Protein AF-U1PGC9-F1 (afdb_monomer)

Nearest PDB structures (foldseek):
  5vht-assembly1_B  TM=9.226E-01  e=4.912E-04  Escherichia coli K-12
  8pni-assembly1_B  TM=8.662E-01  e=4.544E-02  Pseudomonas aeruginosa
  6cnz-assembly3_F  TM=9.406E-01  e=9.075E-02  Burkholderia thailandensis
  8cq6-assembly1_D  TM=9.352E-01  e=1.323E-01  Duganella sacchari
  8oh6-assembly2_CL  TM=4.380E-01  e=9.520E+00  Candida albicans

Sequence (154 aa):
MKRRAQQNLRGSSKIYDNDNVEENVARNDSMTPDTDTDTNTDTDTDTDTTVSTESQIDASIVTTESDSLESLREEIKLIDRELVELIARRTYVADSIAQVKSEQGLPTTDEGQEARVMERAGANAEHFDVDANLVKAVFRLLIELNKVEQRQNR

Foldseek 3Di:
DDDDDDDDDDDDDDDDPDDDDDDDDDDDDDDDDDDDDDDDDDDDDDDDDDDDDDPPPPVPPPDDPPDDPVNVVVVVVVVVVVVVVVLVVLLVVLVVVQVVCVVVVHDNDDVVVLVVLLVVQQVVCVVVVHDSVVSSVVSVVSVVVSVVVSVVVD

InterPro domains:
  IPR002701 Chorismate mutase II, prokaryotic-type [PF01817] (72-150)
  IPR002701 Chorismate mutase II, prokaryotic-type [PS51168] (63-154)
  IPR002701 Chorismate mutase II, prokaryotic-type [SM00830] (73-153)
  IPR036263 Chorismate mutase type II superfamily [SSF48600] (67-152)
  IPR036979 Chorismate mutase domain superfamily [G3DSA:1.20.59.10] (63-154)
  IPR051331 Chorismate mutase-related enzymes [PTHR38041] (65-152)

Secondary structure (DSSP, 8-state):
----------------------------------------------------------TT--S-TT--HHHHHHHHHHHHHHHHHHHHHHHHHHHHHHHHHHHTT--S--HHHHHHHHHHHHHHHHHTT--HHHHHHHHHHHHHHHHHHHHHT-

Solvent-accessible surface area (backbone atoms only — not comparable to full-atom values): 10439 Å² total; per-residue (Å²): 140,82,87,89,84,82,86,88,87,87,82,89,79,90,76,88,85,85,82,86,83,84,84,83,88,82,86,85,87,79,89,80,86,88,78,91,78,90,77,91,78,90,75,90,77,91,74,91,81,77,94,73,92,71,84,75,71,73,89,70,85,80,71,66,96,82,75,48,74,65,59,56,49,52,51,50,53,52,51,52,51,51,51,52,55,50,49,53,53,52,49,54,52,52,51,53,50,49,50,54,26,58,77,68,72,44,74,89,75,53,68,70,60,51,51,52,53,48,50,51,35,33,54,50,17,60,75,69,76,44,62,37,68,59,44,35,50,53,51,48,52,59,51,49,54,58,55,53,54,62,64,74,76,107

Organism: NCBI:txid1238424

Structure (mmCIF, N/CA/C/O backbone):
data_AF-U1PGC9-F1
#
_entry.id   AF-U1PGC9-F1
#
loop_
_atom_site.group_PDB
_atom_site.id
_atom_site.type_symbol
_atom_site.label_atom_id
_atom_site.label_alt_id
_atom_site.label_comp_id
_atom_site.label_asym_id
_atom_site.label_entity_id
_atom_site.label_seq_id
_atom_site.pdbx_PDB_ins_code
_atom_site.Cartn_x
_atom_site.Cartn_y
_atom_site.Cartn_z
_atom_site.occupancy
_atom_site.B_iso_or_equiv
_atom_site.auth_seq_id
_atom_site.auth_comp_id
_atom_site.auth_asym_id
_atom_site.auth_atom_id
_atom_site.pdbx_PDB_model_num
ATOM 1 N N . MET A 1 1 ? -19.997 35.256 23.031 1.00 40.91 1 MET A N 1
ATOM 2 C CA . MET A 1 1 ? -18.680 35.659 23.589 1.00 40.91 1 MET A CA 1
ATOM 3 C C . MET A 1 1 ? -17.784 34.424 23.505 1.00 40.91 1 MET A C 1
ATOM 5 O O . MET A 1 1 ? -18.208 33.425 24.043 1.00 40.91 1 MET A O 1
ATOM 9 N N 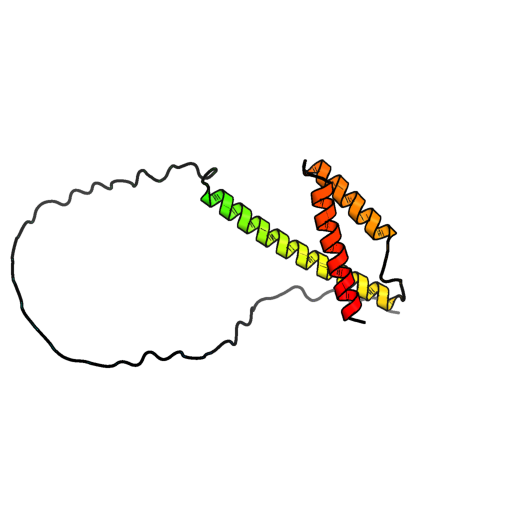. LYS A 1 2 ? -16.643 34.312 22.819 1.00 40.81 2 LYS A N 1
ATOM 10 C CA . LYS A 1 2 ? -15.699 35.232 22.168 1.00 40.81 2 LYS A CA 1
ATOM 11 C C . LYS A 1 2 ? -15.044 34.494 20.980 1.00 40.81 2 LYS A C 1
ATOM 13 O O . LYS A 1 2 ? -14.859 33.285 21.030 1.00 40.81 2 LYS A O 1
ATOM 18 N N . ARG A 1 3 ? -14.683 35.250 19.940 1.00 41.91 3 ARG A N 1
ATOM 19 C CA . ARG A 1 3 ? -13.746 34.863 18.871 1.00 41.91 3 ARG A CA 1
ATOM 20 C C . ARG A 1 3 ? -12.292 34.926 19.381 1.00 41.91 3 ARG A C 1
ATOM 22 O O . ARG A 1 3 ? -12.032 35.696 20.302 1.00 41.91 3 ARG A O 1
ATOM 29 N N . ARG A 1 4 ? -11.390 34.290 18.614 1.00 41.69 4 ARG A N 1
ATOM 30 C CA . ARG A 1 4 ? -9.926 34.506 18.462 1.00 41.69 4 ARG A CA 1
ATOM 31 C C . ARG A 1 4 ? -8.981 33.632 19.297 1.00 41.69 4 ARG A C 1
ATOM 33 O O . ARG A 1 4 ? -8.737 33.927 20.457 1.00 41.69 4 ARG A O 1
ATOM 40 N N . ALA A 1 5 ? -8.323 32.701 18.605 1.00 39.59 5 ALA A N 1
ATOM 41 C CA . ALA A 1 5 ? -6.861 32.587 18.568 1.00 39.59 5 ALA A CA 1
ATOM 42 C C . ALA A 1 5 ? -6.465 31.809 17.295 1.00 39.59 5 ALA A C 1
ATOM 44 O O . ALA A 1 5 ? -6.451 30.585 17.273 1.00 39.59 5 ALA A O 1
ATOM 45 N N . GLN A 1 6 ? -6.235 32.536 16.198 1.00 46.66 6 GLN A N 1
ATOM 46 C CA . GLN A 1 6 ? -5.324 32.076 15.150 1.00 46.66 6 GLN A CA 1
ATOM 47 C C . GLN A 1 6 ? -3.908 32.515 15.553 1.00 46.66 6 GLN A C 1
ATOM 49 O O . GLN A 1 6 ? -3.771 33.570 16.170 1.00 46.66 6 GLN A O 1
ATOM 54 N N . GLN A 1 7 ? -2.915 31.769 15.061 1.00 41.03 7 GLN A N 1
ATOM 55 C CA . GLN A 1 7 ? -1.492 32.115 14.905 1.00 41.03 7 GLN A CA 1
ATOM 56 C C . GLN A 1 7 ? -0.531 31.724 16.039 1.00 41.03 7 GLN A C 1
ATOM 58 O O . GLN A 1 7 ? -0.824 31.880 17.219 1.00 41.03 7 GLN A O 1
ATOM 63 N N . ASN A 1 8 ? 0.650 31.275 15.582 1.00 32.28 8 ASN A N 1
ATOM 64 C CA . ASN A 1 8 ? 1.816 30.690 16.265 1.00 32.28 8 ASN A CA 1
ATOM 65 C C . ASN A 1 8 ? 1.674 29.158 16.401 1.00 32.28 8 ASN A C 1
ATOM 67 O O . ASN A 1 8 ? 0.874 28.687 17.189 1.00 32.28 8 ASN A O 1
ATOM 71 N N . LEU A 1 9 ? 2.361 28.304 15.635 1.00 40.25 9 LEU A N 1
ATOM 72 C CA . LEU A 1 9 ? 3.806 28.289 15.418 1.00 40.25 9 LEU A CA 1
ATOM 73 C C . LEU A 1 9 ? 4.174 27.727 14.033 1.00 40.25 9 LEU A C 1
ATOM 75 O O . LEU A 1 9 ? 3.881 26.583 13.699 1.00 40.25 9 LEU A O 1
ATOM 79 N N . ARG A 1 10 ? 4.883 28.541 13.252 1.00 41.12 10 ARG A N 1
ATOM 80 C CA . ARG A 1 10 ? 5.763 28.109 12.167 1.00 41.12 10 ARG A CA 1
ATOM 81 C C . ARG A 1 10 ? 7.167 28.485 12.636 1.00 41.12 10 ARG A C 1
ATOM 83 O O . ARG A 1 10 ? 7.397 29.669 12.868 1.00 41.12 10 ARG A O 1
ATOM 90 N N . GLY A 1 11 ? 8.072 27.520 12.790 1.00 33.28 11 GLY A N 1
ATOM 91 C CA . GLY A 1 11 ? 9.496 27.811 12.979 1.00 33.28 11 GLY A CA 1
ATOM 92 C C . GLY A 1 11 ? 10.278 26.788 13.801 1.00 33.28 11 GLY A C 1
ATOM 93 O O . GLY A 1 11 ? 10.038 26.664 14.996 1.00 33.28 11 GLY A O 1
ATOM 94 N N . SER A 1 12 ? 11.287 26.207 13.135 1.00 34.88 12 SER A N 1
ATOM 95 C CA . SER A 1 12 ? 12.544 25.670 13.690 1.00 34.88 12 SER A CA 1
ATOM 96 C C . SER A 1 12 ? 12.478 24.273 14.330 1.00 34.88 12 SER A C 1
ATOM 98 O O . SER A 1 12 ? 11.532 23.970 15.030 1.00 34.88 12 SER A O 1
ATOM 100 N N . SER A 1 13 ? 13.458 23.370 14.253 1.00 33.75 13 SER A N 1
ATOM 101 C CA . SER A 1 13 ? 14.698 23.177 13.483 1.00 33.75 13 SER A CA 1
ATOM 102 C C . SER A 1 13 ? 15.464 22.108 14.278 1.00 33.75 13 SER A C 1
ATOM 104 O O . SER A 1 13 ? 15.855 22.429 15.395 1.00 33.75 13 SER A O 1
ATOM 106 N N . LYS A 1 14 ? 15.773 20.945 13.673 1.00 37.38 14 LYS A N 1
ATOM 107 C CA . LYS A 1 14 ? 16.738 19.921 14.157 1.00 37.38 14 LYS A CA 1
ATOM 108 C C . LYS A 1 14 ? 16.301 19.220 15.477 1.00 37.38 14 LYS A C 1
ATOM 110 O O . LYS A 1 14 ? 15.518 19.776 16.224 1.00 37.38 14 LYS A O 1
ATOM 115 N N . ILE A 1 15 ? 16.664 17.989 15.831 1.00 37.78 15 ILE A N 1
ATOM 116 C CA . ILE A 1 15 ? 17.868 17.171 15.646 1.00 37.78 15 ILE A CA 1
ATOM 117 C C . ILE A 1 15 ? 17.407 15.694 15.671 1.00 37.78 15 ILE A C 1
ATOM 119 O O . ILE A 1 15 ? 16.509 15.346 16.435 1.00 37.78 15 ILE A O 1
ATOM 123 N N . TYR A 1 16 ? 17.990 14.836 14.829 1.00 37.75 16 TYR A N 1
ATOM 124 C CA . TYR A 1 16 ? 18.033 13.398 15.112 1.00 37.75 16 TYR A CA 1
ATOM 125 C C . TYR A 1 16 ? 19.009 13.219 16.276 1.00 37.75 16 TYR A C 1
ATOM 127 O O . TYR A 1 16 ? 20.212 13.368 16.064 1.00 37.75 16 TYR A O 1
ATOM 135 N N . ASP A 1 17 ? 18.505 12.969 17.485 1.00 36.56 17 ASP A N 1
ATOM 136 C CA . ASP A 1 17 ? 19.354 12.560 18.604 1.00 36.56 17 ASP A CA 1
ATOM 137 C C . ASP A 1 17 ? 19.729 11.095 18.387 1.00 36.56 17 ASP A C 1
ATOM 139 O O . ASP A 1 17 ? 18.937 10.168 18.559 1.00 36.56 17 ASP A O 1
ATOM 143 N N . ASN A 1 18 ? 20.949 10.937 17.892 1.00 46.62 18 ASN A N 1
ATOM 144 C CA . ASN A 1 18 ? 21.654 9.688 17.721 1.00 46.62 18 ASN A CA 1
ATOM 145 C C . ASN A 1 18 ? 22.538 9.502 18.951 1.00 46.62 18 ASN A C 1
ATOM 147 O O . ASN A 1 18 ? 23.697 9.886 18.907 1.00 46.62 18 ASN A O 1
ATOM 151 N N . ASP A 1 19 ? 21.989 8.940 20.025 1.00 36.97 19 ASP A 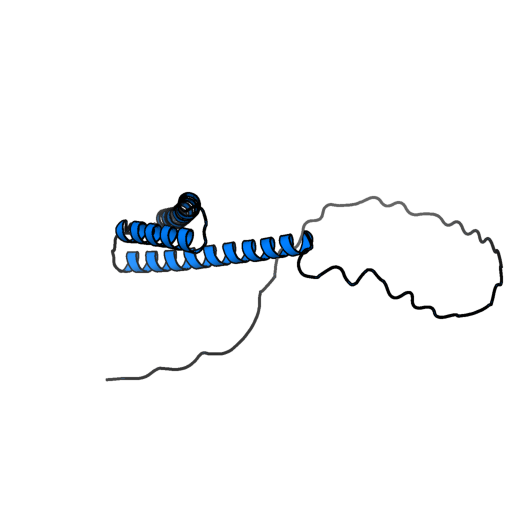N 1
ATOM 152 C CA . ASP A 1 19 ? 22.771 8.499 21.175 1.00 36.97 19 ASP A CA 1
ATOM 153 C C . ASP A 1 19 ? 22.210 7.170 21.687 1.00 36.97 19 ASP A C 1
ATOM 155 O O . ASP A 1 19 ? 21.115 7.104 22.250 1.00 36.97 19 ASP A O 1
ATOM 159 N N . ASN A 1 20 ? 23.009 6.118 21.479 1.00 36.06 20 ASN A N 1
ATOM 160 C CA . ASN A 1 20 ? 23.386 5.106 22.473 1.00 36.06 20 ASN A CA 1
ATOM 161 C C . ASN A 1 20 ? 23.321 3.655 21.953 1.00 36.06 20 ASN A C 1
ATOM 163 O O . ASN A 1 20 ? 22.377 2.920 22.236 1.00 36.06 20 ASN A O 1
ATOM 167 N N . VAL A 1 21 ? 24.377 3.234 21.242 1.00 38.41 21 VAL A N 1
ATOM 168 C CA . VAL A 1 21 ? 24.857 1.839 21.255 1.00 38.41 21 VAL A CA 1
ATOM 169 C C . VAL A 1 21 ? 26.397 1.840 21.285 1.00 38.41 21 VAL A C 1
ATOM 171 O O . VAL A 1 21 ? 27.063 1.447 20.332 1.00 38.41 21 VAL A O 1
ATOM 174 N N . GLU A 1 22 ? 26.976 2.322 22.386 1.00 37.38 22 GLU A N 1
ATOM 175 C CA . GLU A 1 22 ? 28.185 1.694 22.945 1.00 37.38 22 GLU A CA 1
ATOM 176 C C . GLU A 1 22 ? 27.750 0.326 23.511 1.00 37.38 22 GLU A C 1
ATOM 178 O O . GLU A 1 22 ? 26.617 0.170 23.958 1.00 37.38 22 GLU A O 1
ATOM 183 N N . GLU A 1 23 ? 28.515 -0.748 23.603 1.00 37.88 23 GLU A N 1
ATOM 184 C CA . GLU A 1 23 ? 29.860 -1.159 23.222 1.00 37.88 23 GLU A CA 1
ATOM 185 C C . GLU A 1 23 ? 29.904 -2.610 23.751 1.00 37.88 23 GLU A C 1
ATOM 187 O O . GLU A 1 23 ? 29.420 -2.863 24.857 1.00 37.88 23 GLU A O 1
ATOM 192 N N . ASN A 1 24 ? 30.434 -3.586 23.004 1.00 36.88 24 ASN A N 1
ATOM 193 C CA . ASN A 1 24 ? 31.109 -4.732 23.634 1.00 36.88 24 ASN A CA 1
ATOM 194 C C . ASN A 1 24 ? 31.955 -5.540 22.639 1.00 36.88 24 ASN A C 1
ATOM 196 O O . ASN A 1 24 ? 31.519 -6.516 22.033 1.00 36.88 24 ASN A O 1
ATOM 200 N N . VAL A 1 25 ? 33.192 -5.066 22.486 1.00 40.69 25 VAL A N 1
ATOM 201 C CA . VAL A 1 25 ? 34.450 -5.798 22.705 1.00 40.69 25 VAL A CA 1
ATOM 202 C C . VAL A 1 25 ? 34.431 -7.316 22.450 1.00 40.69 25 VAL A C 1
ATOM 204 O O . VAL A 1 25 ? 34.116 -8.117 23.333 1.00 40.69 25 VAL A O 1
ATOM 207 N N . ALA A 1 26 ? 34.957 -7.719 21.290 1.00 44.00 26 ALA A N 1
ATOM 208 C CA . ALA A 1 26 ? 35.639 -9.001 21.139 1.00 44.00 26 ALA A CA 1
ATOM 209 C C . ALA A 1 26 ? 37.148 -8.757 20.989 1.00 44.00 26 ALA A C 1
ATOM 211 O O . ALA A 1 26 ? 37.614 -8.026 20.120 1.00 44.00 26 ALA A O 1
ATOM 212 N N . ARG A 1 27 ? 37.867 -9.361 21.930 1.00 47.25 27 ARG A N 1
ATOM 213 C CA . ARG A 1 27 ? 39.297 -9.283 22.219 1.00 47.25 27 ARG A CA 1
ATOM 214 C C . ARG A 1 27 ? 40.136 -9.826 21.060 1.00 47.25 27 ARG A C 1
ATOM 216 O O . ARG A 1 27 ? 39.924 -10.967 20.668 1.00 47.25 27 ARG A O 1
ATOM 223 N N . ASN A 1 28 ? 41.144 -9.073 20.626 1.00 41.28 28 ASN A N 1
ATOM 224 C CA . ASN A 1 28 ? 42.313 -9.624 19.939 1.00 41.28 28 ASN A CA 1
ATOM 225 C C . ASN A 1 28 ? 43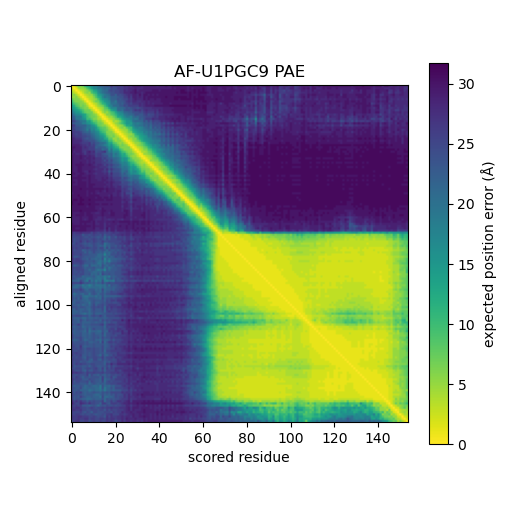.557 -9.332 20.785 1.00 41.28 28 ASN A C 1
ATOM 227 O O . ASN A 1 28 ? 44.221 -8.314 20.616 1.00 41.28 28 ASN A O 1
ATOM 231 N N . ASP A 1 29 ? 43.834 -10.247 21.712 1.00 41.31 29 ASP A N 1
ATOM 232 C CA . ASP A 1 29 ? 45.150 -10.418 22.322 1.00 41.31 29 ASP A CA 1
ATOM 233 C C . ASP A 1 29 ? 45.978 -11.346 21.425 1.00 41.31 29 ASP A C 1
ATOM 235 O O . ASP A 1 29 ? 45.649 -12.523 21.299 1.00 41.31 29 ASP A O 1
ATOM 239 N N . SER A 1 30 ? 47.076 -10.846 20.859 1.00 41.5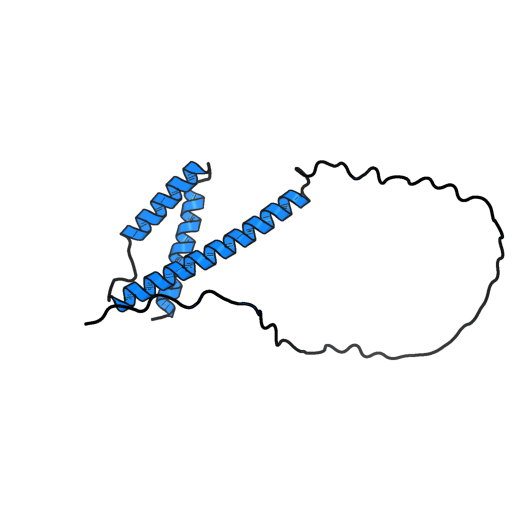6 30 SER A N 1
ATOM 240 C CA . SER A 1 30 ? 48.359 -11.559 20.917 1.00 41.56 30 SER A CA 1
ATOM 241 C C . SER A 1 30 ? 49.498 -10.635 20.496 1.00 41.56 30 SER A C 1
ATOM 243 O O . SER A 1 30 ? 49.795 -10.431 19.320 1.00 41.56 30 SER A O 1
ATOM 245 N N . MET A 1 31 ? 50.124 -10.096 21.529 1.00 40.88 31 MET A N 1
ATOM 246 C CA . MET A 1 31 ? 51.465 -9.545 21.577 1.00 40.88 31 MET A CA 1
ATOM 247 C C . MET A 1 31 ? 52.508 -10.594 21.158 1.00 40.88 31 MET A C 1
ATOM 249 O O . MET A 1 31 ? 52.540 -11.664 21.759 1.00 40.88 31 MET A O 1
ATOM 253 N N . THR A 1 32 ? 53.412 -10.241 20.244 1.00 50.94 32 THR A N 1
ATOM 254 C CA . THR A 1 32 ? 54.865 -10.441 20.422 1.00 50.94 32 THR A CA 1
ATOM 255 C C . THR A 1 32 ? 55.617 -9.367 19.624 1.00 50.94 32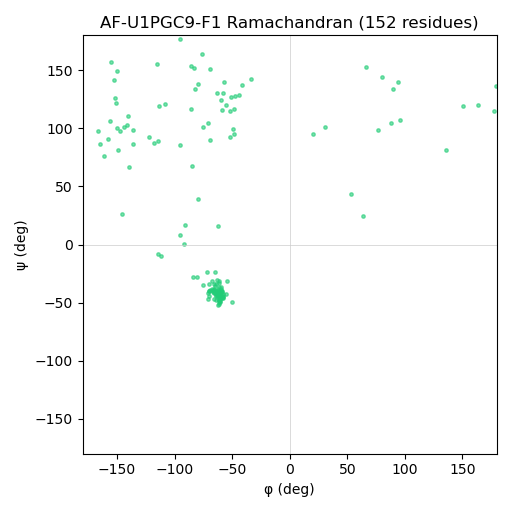 THR A C 1
ATOM 257 O O . THR A 1 32 ? 55.348 -9.243 18.427 1.00 50.94 32 THR A O 1
ATOM 260 N N . PRO A 1 33 ? 56.529 -8.597 20.245 1.00 57.81 33 PRO A N 1
ATOM 261 C CA . PRO A 1 33 ? 57.420 -7.674 19.552 1.00 57.81 33 PRO A CA 1
ATOM 262 C C . PRO A 1 33 ? 58.790 -8.317 19.260 1.00 57.81 33 PRO A C 1
ATOM 264 O O . PRO A 1 33 ? 59.061 -9.429 19.714 1.00 57.81 33 PRO A O 1
ATOM 267 N N . ASP A 1 34 ? 59.631 -7.539 18.572 1.00 39.72 34 ASP A N 1
ATOM 268 C CA . ASP A 1 34 ? 61.074 -7.716 18.324 1.00 39.72 34 ASP A CA 1
ATOM 269 C C . ASP A 1 34 ? 61.398 -8.520 17.040 1.00 39.72 34 ASP A C 1
ATOM 271 O O . ASP A 1 34 ? 60.772 -9.533 16.753 1.00 39.72 34 ASP A O 1
ATOM 275 N N . THR A 1 35 ? 62.319 -8.138 16.150 1.00 42.62 35 THR A N 1
ATOM 276 C CA . THR A 1 35 ? 63.496 -7.256 16.223 1.00 42.62 35 THR A CA 1
ATOM 277 C C . THR A 1 35 ? 63.837 -6.677 14.843 1.00 42.62 35 THR A C 1
ATOM 279 O O . THR A 1 35 ? 63.570 -7.298 13.814 1.00 42.62 35 THR A O 1
ATOM 282 N N . ASP A 1 36 ? 64.531 -5.543 14.868 1.00 45.53 36 ASP A N 1
ATOM 283 C CA . ASP A 1 36 ? 65.289 -4.891 13.797 1.00 45.53 36 ASP A CA 1
ATOM 284 C C . ASP A 1 36 ? 65.977 -5.821 12.783 1.00 45.53 36 ASP A C 1
ATOM 286 O O . ASP A 1 36 ? 66.622 -6.804 13.153 1.00 45.53 36 ASP A O 1
ATOM 290 N N . THR A 1 37 ? 65.981 -5.425 11.507 1.00 49.31 37 THR A N 1
ATOM 291 C CA . THR A 1 37 ? 67.145 -5.626 10.628 1.00 49.31 37 THR A CA 1
ATOM 292 C C . THR A 1 37 ? 67.199 -4.513 9.583 1.00 49.31 37 THR A C 1
ATOM 294 O O . THR A 1 37 ? 66.508 -4.541 8.567 1.00 49.31 37 THR A O 1
ATOM 297 N N . ASP A 1 38 ? 68.064 -3.539 9.855 1.00 47.00 38 ASP A N 1
ATOM 298 C CA . ASP A 1 38 ? 68.741 -2.717 8.856 1.00 47.00 38 ASP A CA 1
ATOM 299 C C . ASP A 1 38 ? 69.405 -3.622 7.807 1.00 47.00 38 ASP A C 1
ATOM 301 O O . ASP A 1 38 ? 70.208 -4.479 8.164 1.00 47.00 38 ASP A O 1
ATOM 305 N N . THR A 1 39 ? 69.142 -3.408 6.518 1.00 49.72 39 THR A N 1
ATOM 306 C CA . THR A 1 39 ? 70.197 -3.474 5.492 1.00 49.72 39 THR A CA 1
ATOM 307 C C . THR A 1 39 ? 69.803 -2.654 4.270 1.00 49.72 39 THR A C 1
ATOM 309 O O . THR A 1 39 ? 68.964 -3.019 3.452 1.00 49.72 39 THR A O 1
ATOM 312 N N . ASN A 1 40 ? 70.484 -1.520 4.182 1.00 46.44 40 ASN A N 1
ATOM 313 C CA . ASN A 1 40 ? 70.750 -0.722 3.002 1.00 46.44 40 ASN A CA 1
ATOM 314 C C . ASN A 1 40 ? 71.108 -1.581 1.768 1.00 46.44 40 ASN A C 1
ATOM 316 O O . ASN A 1 40 ? 71.931 -2.495 1.856 1.00 46.44 40 ASN A O 1
ATOM 320 N N . THR A 1 41 ? 70.564 -1.242 0.599 1.00 46.28 41 THR A N 1
ATOM 321 C CA . THR A 1 41 ? 71.276 -1.436 -0.671 1.00 46.28 41 THR A CA 1
ATOM 322 C C . THR A 1 41 ? 70.953 -0.281 -1.610 1.00 46.28 41 THR A C 1
ATOM 324 O O . THR A 1 41 ? 69.887 -0.222 -2.217 1.00 46.28 41 THR A O 1
ATOM 327 N N . ASP A 1 42 ? 71.913 0.639 -1.682 1.00 47.12 42 ASP A N 1
ATOM 328 C CA . ASP A 1 42 ? 72.130 1.579 -2.773 1.00 47.12 42 ASP A CA 1
ATOM 329 C C . ASP A 1 42 ? 71.999 0.893 -4.135 1.00 47.12 42 ASP A C 1
ATOM 331 O O . ASP A 1 42 ? 72.733 -0.052 -4.431 1.00 47.12 42 ASP A O 1
ATOM 335 N N . THR A 1 43 ? 71.177 1.470 -5.006 1.00 48.69 43 THR A N 1
ATOM 336 C CA . THR A 1 43 ? 71.535 1.604 -6.418 1.00 48.69 43 THR A CA 1
ATOM 337 C C . THR A 1 43 ? 71.042 2.950 -6.923 1.00 48.69 43 THR A C 1
ATOM 339 O O . THR A 1 43 ? 69.858 3.124 -7.212 1.00 48.69 43 THR A O 1
ATOM 342 N N . ASP A 1 44 ? 71.989 3.878 -7.036 1.00 46.84 44 ASP A N 1
ATOM 343 C CA . ASP A 1 44 ? 71.949 5.017 -7.944 1.00 46.84 44 ASP A CA 1
ATOM 344 C C . ASP A 1 44 ? 71.538 4.560 -9.348 1.00 46.84 44 ASP A C 1
ATOM 346 O O . ASP A 1 44 ? 72.163 3.680 -9.949 1.00 46.84 44 ASP A O 1
ATOM 350 N N . THR A 1 45 ? 70.533 5.207 -9.931 1.00 49.38 45 THR A N 1
ATOM 351 C CA . THR A 1 45 ? 70.549 5.445 -11.375 1.00 49.38 45 THR A CA 1
ATOM 352 C C . THR A 1 45 ? 69.856 6.761 -11.676 1.00 49.38 45 THR A C 1
ATOM 354 O O . THR A 1 45 ? 68.635 6.877 -11.745 1.00 49.38 45 THR A O 1
ATOM 357 N N . ASP A 1 46 ? 70.711 7.759 -11.828 1.00 46.19 46 ASP A N 1
ATOM 358 C CA . ASP A 1 46 ? 70.451 9.069 -12.389 1.00 46.19 46 ASP A CA 1
ATOM 359 C C . ASP A 1 46 ? 69.861 8.925 -13.804 1.00 46.19 46 ASP A C 1
ATOM 361 O O . ASP A 1 46 ? 70.475 8.328 -14.689 1.00 46.19 46 ASP A O 1
ATOM 365 N N . THR A 1 47 ? 68.648 9.432 -14.017 1.00 48.81 47 THR A N 1
ATOM 366 C CA . THR A 1 47 ? 68.137 9.798 -15.348 1.00 48.81 47 THR A CA 1
ATOM 367 C C . THR A 1 47 ? 67.170 10.969 -15.197 1.00 48.81 47 THR A C 1
ATOM 369 O O . THR A 1 47 ? 65.950 10.827 -15.177 1.00 48.81 47 THR A O 1
ATOM 372 N N . ASP A 1 48 ? 67.748 12.162 -15.091 1.00 42.97 48 ASP A N 1
ATOM 373 C CA . ASP A 1 48 ? 67.129 13.390 -15.581 1.00 42.97 48 ASP A CA 1
ATOM 374 C C . ASP A 1 48 ? 66.886 13.253 -17.092 1.00 42.97 48 ASP A C 1
ATOM 376 O O . ASP A 1 48 ? 67.831 12.954 -17.823 1.00 42.97 48 ASP A O 1
ATOM 380 N N . THR A 1 49 ? 65.642 13.427 -17.559 1.00 44.66 49 THR A N 1
ATOM 381 C CA . THR A 1 49 ? 65.297 14.103 -18.829 1.00 44.66 49 THR A CA 1
ATOM 382 C C . THR A 1 49 ? 63.781 14.062 -19.086 1.00 44.66 49 THR A C 1
ATOM 384 O O . THR A 1 49 ? 63.181 13.036 -19.395 1.00 44.66 49 THR A O 1
ATOM 387 N N . THR A 1 50 ? 63.208 15.268 -19.071 1.00 45.03 50 THR A N 1
ATOM 388 C CA . THR A 1 50 ? 61.984 15.738 -19.752 1.00 45.03 50 THR A CA 1
ATOM 389 C C . THR A 1 50 ? 60.613 15.355 -19.197 1.00 45.03 50 THR A C 1
ATOM 391 O O . THR A 1 50 ? 59.983 14.366 -19.557 1.00 45.03 50 THR A O 1
ATOM 394 N N . VAL A 1 51 ? 60.074 16.319 -18.450 1.00 50.19 51 VAL A N 1
ATOM 395 C CA . VAL A 1 51 ? 58.657 16.685 -18.455 1.00 50.19 51 VAL A CA 1
ATOM 396 C C . VAL A 1 51 ? 58.180 16.851 -19.903 1.00 50.19 51 VAL A C 1
ATOM 398 O O . VAL A 1 51 ? 58.627 17.740 -20.625 1.00 50.19 51 VAL A O 1
ATOM 401 N N . SER A 1 52 ? 57.238 16.015 -20.320 1.00 45.09 52 SER A N 1
ATOM 402 C CA . SER A 1 52 ? 56.291 16.340 -21.382 1.00 45.09 52 SER A CA 1
ATOM 403 C C . SER A 1 52 ? 54.921 15.873 -20.936 1.00 45.09 52 SER A C 1
ATOM 405 O O . SER A 1 52 ? 54.564 14.700 -20.954 1.00 45.09 52 SER A O 1
ATOM 407 N N . THR A 1 53 ? 54.206 16.866 -20.433 1.00 52.75 53 THR A N 1
ATOM 408 C CA . THR A 1 53 ? 52.785 16.910 -20.162 1.00 52.75 53 THR A CA 1
ATOM 409 C C . THR A 1 53 ? 52.002 16.429 -21.381 1.00 52.75 53 THR A C 1
ATOM 411 O O . THR A 1 53 ? 51.739 17.204 -22.293 1.00 52.75 53 THR A O 1
ATOM 414 N N . GLU A 1 54 ? 51.565 15.176 -21.370 1.00 45.66 54 GLU A N 1
ATOM 415 C CA . GLU A 1 54 ? 50.410 14.746 -22.151 1.00 45.66 54 GLU A CA 1
ATOM 416 C C . GLU A 1 54 ? 49.397 14.150 -21.184 1.00 45.66 54 GLU A C 1
ATOM 418 O O . GLU A 1 54 ? 49.433 12.985 -20.798 1.00 45.66 54 GLU A O 1
ATOM 423 N N . SER A 1 55 ? 48.508 15.043 -20.750 1.00 49.09 55 SER A N 1
ATOM 424 C CA . SER A 1 55 ? 47.220 14.724 -20.158 1.00 49.09 55 SER A CA 1
ATOM 425 C C . SER A 1 55 ? 46.483 13.777 -21.104 1.00 49.09 55 SER A C 1
ATOM 427 O O . SER A 1 55 ? 45.789 14.224 -22.017 1.00 49.09 55 SER A O 1
ATOM 429 N N . GLN A 1 56 ? 46.627 12.471 -20.893 1.00 47.97 56 GLN A N 1
ATOM 430 C CA . GLN A 1 56 ? 45.687 11.494 -21.422 1.00 47.97 56 GLN A CA 1
ATOM 431 C C . GLN A 1 56 ? 44.388 11.689 -20.651 1.00 47.97 56 GLN A C 1
ATOM 433 O O . GLN A 1 56 ? 44.184 11.166 -19.560 1.00 47.97 56 GLN A O 1
ATOM 438 N N . ILE A 1 57 ? 43.561 12.567 -21.211 1.00 54.22 57 ILE A N 1
ATOM 439 C CA . 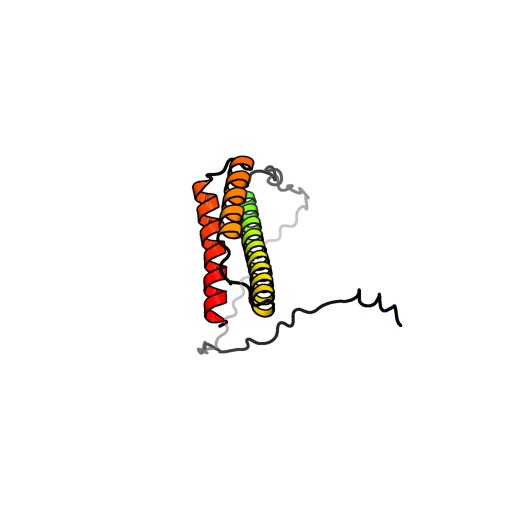ILE A 1 57 ? 42.166 12.751 -20.850 1.00 54.22 57 ILE A CA 1
ATOM 440 C C . ILE A 1 57 ? 41.537 11.361 -20.913 1.00 54.22 57 ILE A C 1
ATOM 442 O O . ILE A 1 57 ? 41.508 10.739 -21.974 1.00 54.22 57 ILE A O 1
ATOM 446 N N . ASP A 1 58 ? 41.115 10.885 -19.745 1.00 51.56 58 ASP A N 1
ATOM 447 C CA . ASP A 1 58 ? 40.367 9.658 -19.511 1.00 51.56 58 ASP A CA 1
ATOM 448 C C . ASP A 1 58 ? 39.177 9.584 -20.477 1.00 51.56 58 ASP A C 1
ATOM 450 O O . ASP A 1 58 ? 38.108 10.160 -20.264 1.00 51.56 58 ASP A O 1
ATOM 454 N N . ALA A 1 59 ? 39.399 8.893 -21.592 1.00 48.12 59 ALA A N 1
ATOM 455 C CA . ALA A 1 59 ? 38.424 8.648 -22.639 1.00 48.12 59 ALA A CA 1
ATOM 456 C C . ALA A 1 59 ? 37.463 7.504 -22.261 1.00 48.12 59 ALA A C 1
ATOM 458 O O . ALA A 1 59 ? 37.107 6.692 -23.113 1.00 48.12 59 ALA A O 1
ATOM 459 N N . SER A 1 60 ? 37.040 7.426 -20.994 1.00 51.91 60 SER A N 1
ATOM 460 C CA . SER A 1 60 ? 35.915 6.581 -20.569 1.00 51.91 60 SER A CA 1
ATOM 461 C C . SER A 1 60 ? 34.681 7.376 -20.119 1.00 51.91 60 SER A C 1
ATOM 463 O O . SER A 1 60 ? 33.588 6.815 -20.028 1.00 51.91 60 SER A O 1
ATOM 465 N N . ILE A 1 61 ? 34.791 8.701 -19.958 1.00 60.75 61 ILE A N 1
ATOM 466 C CA . ILE A 1 61 ? 33.652 9.579 -19.652 1.00 60.75 61 ILE A CA 1
ATOM 467 C C . ILE A 1 61 ? 32.933 9.972 -20.946 1.00 60.75 61 ILE A C 1
ATOM 469 O O . ILE A 1 61 ? 32.994 11.122 -21.346 1.00 60.75 61 ILE A O 1
ATOM 473 N N . VAL A 1 62 ? 32.281 9.022 -21.618 1.00 58.12 62 VAL A N 1
ATOM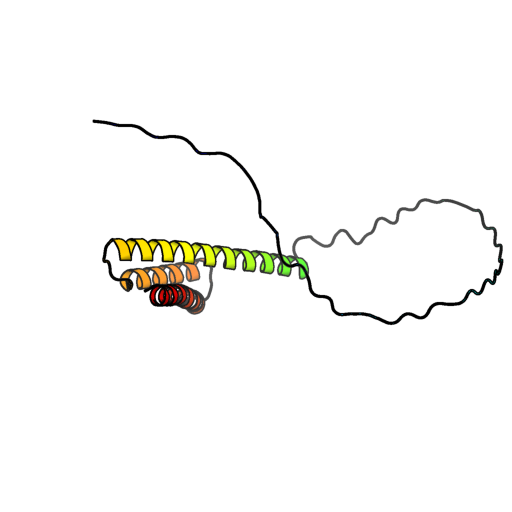 474 C CA . VAL A 1 62 ? 30.988 9.225 -22.306 1.00 58.12 62 VAL A CA 1
ATOM 475 C C . VAL A 1 62 ? 30.386 7.834 -22.535 1.00 58.12 62 VAL A C 1
ATOM 477 O O . VAL A 1 62 ? 30.398 7.296 -23.639 1.00 58.12 62 VAL A O 1
ATOM 480 N N . THR A 1 63 ? 29.847 7.223 -21.487 1.00 50.56 63 THR A N 1
ATOM 481 C CA . THR A 1 63 ? 28.835 6.173 -21.654 1.00 50.56 63 THR A CA 1
ATOM 482 C C . THR A 1 63 ? 27.541 6.708 -21.069 1.00 50.56 63 THR A C 1
ATOM 484 O O . THR A 1 63 ? 27.305 6.614 -19.875 1.00 50.56 63 THR A O 1
ATOM 487 N N . THR A 1 64 ? 26.777 7.385 -21.934 1.00 49.84 64 THR A N 1
ATOM 488 C CA . THR A 1 64 ? 25.317 7.580 -21.859 1.00 49.84 64 THR A CA 1
ATOM 489 C C . THR A 1 64 ? 24.714 7.375 -20.466 1.00 49.84 64 THR A C 1
ATOM 491 O O . THR A 1 64 ? 24.368 6.254 -20.097 1.00 49.84 64 THR A O 1
ATOM 494 N N . GLU A 1 65 ? 24.554 8.474 -19.724 1.00 54.94 65 GLU A N 1
ATOM 495 C CA . GLU A 1 65 ? 23.994 8.528 -18.362 1.00 54.94 65 GLU A CA 1
ATOM 496 C C . GLU A 1 65 ? 22.527 8.054 -18.220 1.00 54.94 65 GLU A C 1
ATOM 498 O O . GLU A 1 65 ? 21.900 8.312 -17.201 1.00 54.94 65 GLU A O 1
ATOM 503 N N . SER A 1 66 ? 21.949 7.348 -19.196 1.00 58.06 66 SER A N 1
ATOM 504 C CA . SER A 1 66 ? 20.560 6.874 -19.125 1.00 58.06 66 SER A CA 1
ATOM 505 C C . SER A 1 66 ? 20.372 5.360 -19.061 1.00 58.06 66 SER A C 1
ATOM 507 O O . SER A 1 66 ? 19.246 4.945 -18.829 1.00 58.06 66 SER A O 1
ATOM 509 N N . ASP A 1 67 ? 21.405 4.519 -19.229 1.00 64.56 67 ASP A N 1
ATOM 510 C CA . ASP A 1 67 ? 21.169 3.076 -19.463 1.00 64.56 67 ASP A CA 1
ATOM 511 C C . ASP A 1 67 ? 22.217 2.122 -18.855 1.00 64.56 67 ASP A C 1
ATOM 513 O O . ASP A 1 67 ? 22.424 1.009 -19.349 1.00 64.56 67 ASP A O 1
ATOM 517 N N . SER A 1 68 ? 22.909 2.508 -17.777 1.00 88.69 68 SER A N 1
ATOM 518 C CA . SER A 1 68 ? 23.735 1.531 -17.053 1.00 88.69 68 SER A CA 1
ATOM 519 C C . SER A 1 68 ? 22.859 0.669 -16.135 1.00 88.69 68 SER A C 1
ATOM 521 O O . SER A 1 68 ? 21.967 1.168 -15.447 1.00 88.69 68 SER A O 1
ATOM 523 N N . LEU A 1 69 ? 23.130 -0.643 -16.087 1.00 93.25 69 LEU A N 1
ATOM 524 C CA . LEU A 1 69 ? 22.436 -1.560 -15.170 1.00 93.25 69 LEU A CA 1
ATOM 525 C C . LEU A 1 69 ? 22.522 -1.099 -13.712 1.00 93.25 69 LEU A C 1
ATOM 527 O O . LEU A 1 69 ? 21.612 -1.366 -12.932 1.00 93.25 69 LEU A O 1
ATOM 531 N N . GLU A 1 70 ? 23.613 -0.430 -13.346 1.00 93.75 70 GLU A N 1
ATOM 532 C CA . GLU A 1 70 ? 23.784 0.101 -12.000 1.00 93.75 70 GLU A CA 1
ATOM 533 C C . GLU A 1 70 ? 22.854 1.288 -11.742 1.00 93.75 70 GLU A C 1
ATOM 535 O O . GLU A 1 70 ? 22.189 1.319 -10.712 1.00 93.75 70 GLU A O 1
ATOM 540 N N . SER A 1 71 ? 22.701 2.198 -12.708 1.00 91.88 71 SER A N 1
ATOM 541 C CA . SER A 1 71 ? 21.764 3.318 -12.582 1.00 91.88 71 SER A CA 1
ATOM 542 C C . SER A 1 71 ? 20.316 2.848 -12.427 1.00 91.88 71 SER A C 1
ATOM 544 O O . SER A 1 71 ? 19.596 3.367 -11.579 1.00 91.88 71 SER A O 1
ATOM 546 N N . LEU A 1 72 ? 19.894 1.836 -13.193 1.00 94.94 72 LEU A N 1
ATOM 547 C CA . LEU A 1 72 ? 18.543 1.270 -13.075 1.00 94.94 72 LEU A CA 1
ATOM 548 C C . LEU A 1 72 ? 18.322 0.578 -11.720 1.00 94.94 72 LEU A C 1
ATOM 550 O O . LEU A 1 72 ? 17.224 0.605 -11.168 1.00 94.94 72 LEU A O 1
ATOM 554 N N . ARG A 1 73 ? 19.361 -0.045 -11.151 1.00 96.31 73 ARG A N 1
ATOM 555 C CA . ARG A 1 73 ? 19.284 -0.645 -9.810 1.00 96.31 73 ARG A CA 1
ATOM 556 C C . ARG A 1 73 ? 19.176 0.406 -8.719 1.00 96.31 73 ARG A C 1
ATOM 558 O O . ARG A 1 73 ? 18.429 0.190 -7.769 1.00 96.31 73 ARG A O 1
ATOM 565 N N . GLU A 1 74 ? 19.897 1.514 -8.840 1.00 96.75 74 GLU A N 1
ATOM 566 C CA . GLU A 1 74 ? 19.748 2.639 -7.915 1.00 96.75 74 GLU A CA 1
ATOM 567 C C . GLU A 1 74 ? 18.349 3.254 -8.003 1.00 96.75 74 GLU A C 1
ATOM 569 O O . GLU A 1 74 ? 17.740 3.521 -6.970 1.00 96.75 74 GLU A O 1
ATOM 574 N N . GLU A 1 75 ? 17.781 3.376 -9.204 1.00 97.19 75 GLU A N 1
ATOM 575 C CA . GLU A 1 75 ? 16.394 3.821 -9.370 1.00 97.19 75 GLU A CA 1
ATOM 576 C C . GLU A 1 75 ? 15.400 2.883 -8.663 1.00 97.19 75 GLU A C 1
ATOM 578 O O . GLU A 1 75 ? 14.555 3.349 -7.899 1.00 97.19 75 GLU A O 1
ATOM 583 N N . ILE A 1 76 ? 15.547 1.559 -8.814 1.00 97.38 76 ILE A N 1
ATOM 584 C CA . ILE A 1 76 ? 14.720 0.583 -8.082 1.00 97.38 76 ILE A CA 1
ATOM 585 C C . ILE A 1 76 ? 14.877 0.748 -6.565 1.00 97.38 76 ILE A C 1
ATOM 587 O O . ILE A 1 76 ? 13.876 0.784 -5.856 1.00 97.38 76 ILE A O 1
ATOM 591 N N . LYS A 1 77 ? 16.103 0.908 -6.051 1.00 98.00 77 LYS A N 1
ATOM 592 C CA . LYS A 1 77 ? 16.337 1.112 -4.608 1.00 98.00 77 LYS A CA 1
ATOM 593 C C . LYS A 1 77 ? 15.639 2.368 -4.082 1.00 98.00 77 LYS A C 1
ATOM 595 O O . LYS A 1 77 ? 15.130 2.365 -2.959 1.00 98.00 77 LYS A O 1
ATOM 600 N N . LEU A 1 78 ? 15.622 3.442 -4.872 1.00 98.19 78 LEU A N 1
ATOM 601 C CA . LEU A 1 78 ? 14.907 4.668 -4.526 1.00 98.19 78 LEU A CA 1
ATOM 602 C C . LEU A 1 78 ? 13.395 4.427 -4.490 1.00 98.19 78 LEU A C 1
ATOM 604 O O . LEU A 1 78 ? 12.758 4.768 -3.493 1.00 98.19 78 LEU A O 1
ATOM 608 N N . ILE A 1 79 ? 12.843 3.765 -5.510 1.00 98.25 79 ILE A N 1
ATOM 609 C CA . ILE A 1 79 ? 11.424 3.385 -5.555 1.00 98.25 79 ILE A CA 1
ATOM 610 C C . ILE A 1 79 ? 11.059 2.514 -4.346 1.00 98.25 79 ILE A C 1
ATOM 612 O O . ILE A 1 79 ? 10.059 2.775 -3.681 1.00 98.25 79 ILE A O 1
ATOM 616 N N . ASP A 1 80 ? 11.876 1.516 -4.008 1.00 98.38 80 ASP A N 1
ATOM 617 C CA . ASP A 1 80 ? 11.642 0.622 -2.871 1.00 98.38 80 ASP A CA 1
ATOM 618 C C . ASP A 1 80 ? 11.569 1.395 -1.550 1.00 98.38 80 ASP A C 1
ATOM 620 O O . ASP A 1 80 ? 10.673 1.172 -0.728 1.00 98.38 80 ASP A O 1
ATOM 624 N N . ARG A 1 81 ? 12.481 2.353 -1.355 1.00 98.44 81 ARG A N 1
ATOM 625 C CA . ARG A 1 81 ? 12.449 3.244 -0.194 1.00 98.44 81 ARG A CA 1
ATOM 626 C C . ARG A 1 81 ? 11.163 4.070 -0.164 1.00 98.44 81 ARG A C 1
ATOM 628 O O . ARG A 1 81 ? 10.513 4.141 0.880 1.00 98.44 81 ARG A O 1
ATOM 635 N N . GLU A 1 82 ? 10.782 4.674 -1.284 1.00 98.50 82 GLU A N 1
ATOM 636 C CA . GLU A 1 82 ? 9.558 5.474 -1.381 1.00 98.50 82 GLU A CA 1
ATOM 637 C C . GLU A 1 82 ? 8.303 4.634 -1.111 1.00 98.50 82 GLU A C 1
ATOM 639 O O . GLU A 1 82 ? 7.394 5.087 -0.412 1.00 98.50 82 GLU A O 1
ATOM 644 N N . LEU A 1 83 ? 8.262 3.385 -1.583 1.00 97.62 83 LEU A N 1
ATOM 645 C CA . LEU A 1 83 ? 7.177 2.450 -1.290 1.00 97.62 83 LEU A CA 1
ATOM 646 C C . LEU A 1 83 ? 7.053 2.194 0.216 1.00 97.62 83 LEU A C 1
ATOM 648 O O . LEU A 1 83 ? 5.943 2.259 0.748 1.00 97.62 83 LEU A O 1
ATOM 652 N N . VAL A 1 84 ? 8.164 1.962 0.923 1.00 97.44 84 VAL A N 1
ATOM 653 C CA . VAL A 1 84 ? 8.151 1.784 2.387 1.00 97.44 84 VAL A CA 1
ATOM 654 C C . VAL A 1 84 ? 7.657 3.050 3.094 1.00 97.44 84 VAL A C 1
ATOM 656 O O . VAL A 1 84 ? 6.802 2.966 3.980 1.00 97.44 84 VAL A O 1
ATOM 659 N N . GLU A 1 85 ? 8.124 4.230 2.681 1.00 98.00 85 GLU A N 1
ATOM 660 C CA . GLU A 1 85 ? 7.675 5.510 3.244 1.00 98.00 85 GLU A CA 1
ATOM 661 C C . GLU A 1 85 ? 6.166 5.747 3.017 1.00 98.00 85 GLU A C 1
ATOM 663 O O . GLU A 1 85 ? 5.451 6.201 3.920 1.00 98.00 85 GLU A O 1
ATOM 668 N N . LEU A 1 86 ? 5.647 5.396 1.835 1.00 97.62 86 LEU A N 1
ATOM 669 C CA . LEU A 1 86 ? 4.221 5.478 1.508 1.00 97.62 86 LEU A CA 1
ATOM 670 C C . LEU A 1 86 ? 3.381 4.488 2.321 1.00 97.62 86 LEU A C 1
ATOM 672 O O . LEU A 1 86 ? 2.299 4.853 2.791 1.00 97.62 86 LEU A O 1
ATOM 676 N N . ILE A 1 87 ? 3.870 3.261 2.519 1.00 94.88 87 ILE A N 1
ATOM 677 C CA . ILE A 1 87 ? 3.207 2.252 3.354 1.00 94.88 87 ILE A CA 1
ATOM 678 C C . ILE A 1 87 ? 3.109 2.752 4.796 1.00 94.88 87 ILE A C 1
ATOM 680 O O . ILE A 1 87 ? 2.009 2.770 5.348 1.00 94.88 87 ILE A O 1
ATOM 684 N N . ALA A 1 88 ? 4.209 3.244 5.373 1.00 94.19 88 ALA A N 1
ATOM 685 C CA . ALA A 1 88 ? 4.225 3.781 6.734 1.00 94.19 88 ALA A CA 1
ATOM 686 C C . ALA A 1 88 ? 3.230 4.941 6.902 1.00 94.19 88 ALA A C 1
ATOM 688 O O . ALA A 1 88 ? 2.428 4.964 7.839 1.00 94.19 88 ALA A O 1
ATOM 689 N N . ARG A 1 89 ? 3.211 5.879 5.944 1.00 96.50 89 ARG A N 1
ATOM 690 C CA . ARG A 1 89 ? 2.253 6.993 5.945 1.00 96.50 89 ARG A CA 1
ATOM 691 C C . ARG A 1 89 ? 0.806 6.507 5.863 1.00 96.50 89 ARG A C 1
ATOM 693 O O . ARG A 1 89 ? -0.060 7.052 6.545 1.00 96.50 89 ARG A O 1
ATOM 700 N N . ARG A 1 90 ? 0.528 5.498 5.031 1.00 95.31 90 ARG A N 1
ATOM 701 C CA . ARG A 1 90 ? -0.813 4.917 4.889 1.00 95.31 90 ARG A CA 1
ATOM 702 C C . ARG A 1 90 ? -1.277 4.262 6.190 1.00 95.31 90 ARG A C 1
ATOM 704 O O . ARG A 1 90 ? -2.431 4.467 6.562 1.00 95.31 90 ARG A O 1
ATOM 711 N N . THR A 1 91 ? -0.405 3.509 6.857 1.00 91.50 91 THR A N 1
ATOM 712 C CA . THR A 1 91 ? -0.697 2.867 8.148 1.00 91.50 91 THR A CA 1
ATOM 713 C C . THR A 1 91 ? -1.015 3.908 9.219 1.00 91.50 91 THR A C 1
ATOM 715 O O . THR A 1 91 ? -2.091 3.864 9.800 1.00 91.50 91 THR A O 1
ATOM 718 N N . TYR A 1 92 ? -0.198 4.958 9.355 1.00 92.19 92 TYR A N 1
ATOM 719 C CA . TYR A 1 92 ? -0.468 6.044 10.307 1.00 92.19 92 TYR A CA 1
ATOM 720 C C . TYR A 1 92 ? -1.850 6.706 10.120 1.00 92.19 92 TYR A C 1
ATOM 722 O O . TYR A 1 92 ? -2.569 6.993 11.083 1.00 92.19 92 TYR A O 1
ATOM 730 N N . VAL A 1 93 ? -2.253 6.958 8.868 1.00 92.94 93 VAL A N 1
ATOM 731 C CA . VAL A 1 93 ? -3.582 7.522 8.573 1.00 92.94 93 VAL A CA 1
ATOM 732 C C . VAL A 1 93 ? -4.693 6.532 8.930 1.00 92.94 93 VAL A C 1
ATOM 734 O O . VAL A 1 93 ? -5.725 6.938 9.463 1.00 92.94 93 VAL A O 1
ATOM 737 N N . ALA A 1 94 ? -4.502 5.244 8.650 1.00 89.44 94 ALA A N 1
ATOM 738 C CA . ALA A 1 94 ? -5.467 4.209 8.999 1.00 89.44 94 ALA A CA 1
ATOM 739 C C . ALA A 1 94 ? -5.620 4.045 10.523 1.00 89.44 94 ALA A C 1
ATOM 741 O O . ALA A 1 94 ? -6.756 3.937 10.992 1.00 89.44 94 ALA A O 1
ATOM 742 N N . ASP A 1 95 ? -4.533 4.138 11.290 1.00 88.12 95 ASP A N 1
ATOM 743 C CA . ASP A 1 95 ? -4.563 4.167 12.759 1.00 88.12 95 ASP A CA 1
ATOM 744 C C . ASP A 1 95 ? -5.320 5.380 13.291 1.00 88.12 95 ASP A C 1
ATOM 746 O O . ASP A 1 95 ? -6.201 5.256 14.143 1.00 88.12 95 ASP A O 1
ATOM 750 N N . SER A 1 96 ? -5.050 6.558 12.726 1.00 90.88 96 SER A N 1
ATOM 751 C CA . SER A 1 96 ? -5.757 7.790 13.086 1.00 90.88 96 SER A CA 1
ATOM 752 C C . SER A 1 96 ? -7.268 7.661 12.842 1.00 90.88 96 SER A C 1
ATOM 754 O O . SER A 1 96 ? -8.081 8.088 13.660 1.00 90.88 96 SER A O 1
ATOM 756 N N . ILE A 1 97 ? -7.672 7.020 11.737 1.00 89.31 97 ILE A N 1
ATOM 757 C CA . ILE A 1 97 ? -9.084 6.722 11.451 1.00 89.31 97 ILE A CA 1
ATOM 758 C C . ILE A 1 97 ? -9.655 5.738 12.480 1.00 89.31 97 ILE A C 1
ATOM 760 O O . ILE A 1 97 ? -10.792 5.912 12.921 1.00 89.31 97 ILE A O 1
ATOM 764 N N . ALA A 1 98 ? -8.899 4.710 12.865 1.00 86.06 98 ALA A N 1
ATOM 765 C CA . ALA A 1 98 ? -9.327 3.736 13.864 1.00 86.06 98 ALA A CA 1
ATOM 766 C C . ALA A 1 98 ? -9.571 4.390 15.230 1.00 86.06 98 ALA A C 1
ATOM 768 O O . ALA A 1 98 ? -10.585 4.109 15.871 1.00 86.06 98 ALA A O 1
ATOM 769 N N . GLN 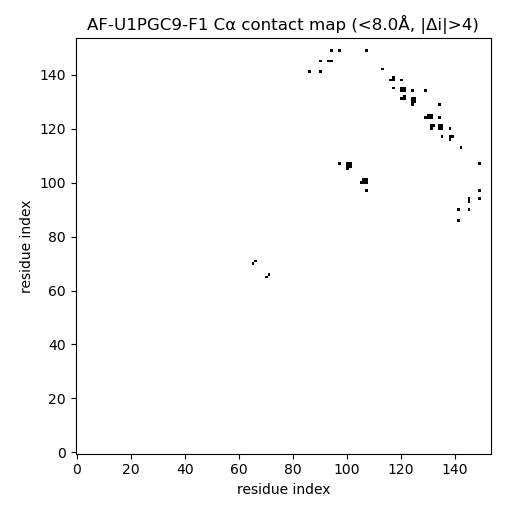A 1 99 ? -8.695 5.312 15.635 1.00 87.44 99 GLN A N 1
ATOM 770 C CA . GLN A 1 99 ? -8.862 6.097 16.853 1.00 87.44 99 GLN A CA 1
ATOM 771 C C . GLN A 1 99 ? -10.151 6.926 16.809 1.00 87.44 99 GLN A C 1
ATOM 773 O O . GLN A 1 99 ? -10.970 6.829 17.720 1.00 87.44 99 GLN A O 1
ATOM 778 N N . VAL A 1 100 ? -10.387 7.660 15.716 1.00 90.81 100 VAL A N 1
ATOM 779 C CA . VAL A 1 100 ? -11.621 8.446 15.539 1.00 90.81 100 VAL A CA 1
ATOM 780 C C . VAL A 1 100 ? -12.866 7.554 15.594 1.00 90.81 100 VAL A C 1
ATOM 782 O O . VAL A 1 100 ? -13.861 7.919 16.219 1.00 90.81 100 VAL A O 1
ATOM 785 N N . LYS A 1 101 ? -12.826 6.366 14.978 1.00 87.62 101 LYS A N 1
ATOM 786 C CA . LYS A 1 101 ? -13.928 5.395 15.052 1.00 87.62 101 LYS A CA 1
ATOM 787 C C . LYS A 1 101 ? -14.173 4.925 16.485 1.00 87.62 101 LYS A C 1
ATOM 789 O O . LYS A 1 101 ? -15.328 4.865 16.894 1.00 87.62 101 LYS A O 1
ATOM 794 N N . SER A 1 102 ? -13.115 4.636 17.241 1.00 87.00 102 SER A N 1
ATOM 795 C CA . SER A 1 102 ? -13.205 4.236 18.650 1.00 87.00 102 SER A CA 1
ATOM 796 C C . SER A 1 102 ? -13.849 5.330 19.507 1.00 87.00 102 SER A C 1
ATOM 798 O O . SER A 1 102 ? -14.825 5.074 20.210 1.00 87.00 102 SER A O 1
ATOM 800 N N . GLU A 1 103 ? -13.383 6.574 19.367 1.00 90.06 103 GLU A N 1
ATOM 801 C CA . GLU A 1 103 ? -13.915 7.742 20.085 1.00 90.06 103 GLU A CA 1
ATOM 802 C C . GLU A 1 103 ? -15.395 8.012 19.764 1.00 90.06 103 GLU A C 1
ATOM 804 O O . GLU A 1 103 ? -16.145 8.482 20.618 1.00 90.06 103 GLU A O 1
ATOM 809 N N . GLN A 1 104 ? -15.832 7.685 18.545 1.00 93.06 104 GLN A N 1
ATOM 810 C CA . GLN A 1 104 ? -17.219 7.838 18.092 1.00 93.06 104 GLN A CA 1
ATOM 811 C C . GLN A 1 104 ? -18.085 6.585 18.305 1.00 93.06 104 GLN A C 1
ATOM 813 O O . GLN A 1 104 ? -19.260 6.590 17.935 1.00 93.06 104 GLN A O 1
ATOM 818 N N . GLY A 1 105 ? -17.535 5.506 18.874 1.00 88.81 105 GLY A N 1
ATOM 819 C CA . GLY A 1 105 ? -18.249 4.238 19.057 1.00 88.81 105 GLY A CA 1
ATOM 820 C C . GLY A 1 105 ? -18.649 3.551 17.745 1.00 88.81 105 GLY A C 1
ATOM 821 O O . GLY A 1 105 ? -19.619 2.793 17.712 1.00 88.81 105 GLY A O 1
ATOM 822 N N . LEU A 1 106 ? -17.938 3.830 16.651 1.00 87.38 106 LEU A N 1
ATOM 823 C CA . LEU A 1 106 ? -18.191 3.245 15.338 1.00 87.38 106 LEU A CA 1
ATOM 824 C C . LEU A 1 106 ? -17.539 1.858 15.201 1.00 87.38 106 LEU A C 1
ATOM 826 O O . LEU A 1 106 ? -16.486 1.598 15.792 1.00 87.38 106 LEU A O 1
ATOM 830 N N . PRO A 1 107 ? -18.107 0.967 14.367 1.00 84.56 107 PRO A N 1
ATOM 831 C CA . PRO A 1 107 ? -17.483 -0.307 14.044 1.00 84.56 107 PRO A CA 1
ATOM 832 C C . PRO A 1 107 ? -16.081 -0.131 13.453 1.00 84.56 107 PRO A C 1
ATOM 834 O O . PRO A 1 107 ? -15.823 0.733 12.613 1.00 84.56 107 PRO A O 1
ATOM 837 N N . THR A 1 108 ? -15.170 -1.002 13.874 1.00 76.50 108 THR A N 1
ATOM 838 C CA . THR A 1 108 ? -13.775 -1.024 13.400 1.00 76.50 108 THR A CA 1
ATOM 839 C C . THR A 1 108 ? -13.705 -1.499 11.947 1.00 76.50 108 THR A C 1
ATOM 841 O O . THR A 1 108 ? -13.010 -0.893 11.132 1.00 76.50 108 THR A O 1
ATOM 844 N N . THR A 1 109 ? -14.506 -2.508 11.593 1.00 80.94 109 THR A N 1
ATOM 845 C CA . THR A 1 109 ? -14.654 -3.002 10.218 1.00 80.94 109 THR A CA 1
ATOM 846 C C . THR A 1 109 ? -15.638 -2.146 9.423 1.00 80.94 109 THR A C 1
ATOM 848 O O . THR A 1 109 ? -16.727 -1.834 9.898 1.00 80.94 109 THR A O 1
ATOM 851 N N . ASP A 1 110 ? -15.251 -1.787 8.199 1.00 86.31 110 ASP A N 1
ATOM 852 C CA . ASP A 1 110 ? -16.080 -1.055 7.240 1.00 86.31 110 ASP A CA 1
ATOM 853 C C . ASP A 1 110 ? -15.920 -1.701 5.859 1.00 86.31 11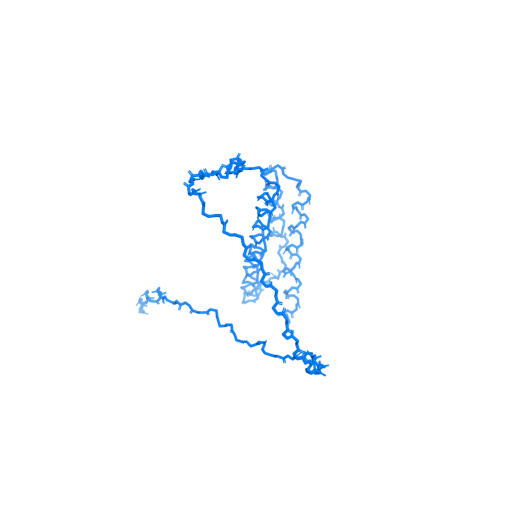0 ASP A C 1
ATOM 855 O O . ASP A 1 110 ? -15.061 -1.325 5.059 1.00 86.31 110 ASP A O 1
ATOM 859 N N . GLU A 1 111 ? -16.735 -2.726 5.609 1.00 87.88 111 GLU A N 1
ATOM 860 C CA . GLU A 1 111 ? -16.680 -3.530 4.383 1.00 87.88 111 GLU A CA 1
ATOM 861 C C . GLU A 1 111 ? -16.948 -2.688 3.127 1.00 87.88 111 GLU A C 1
ATOM 863 O O . GLU A 1 111 ? -16.352 -2.921 2.075 1.00 87.88 111 GLU A O 1
ATOM 868 N N . GLY A 1 112 ? -17.802 -1.664 3.239 1.00 92.06 112 GLY A N 1
ATOM 869 C CA . GLY A 1 112 ? -18.087 -0.744 2.141 1.00 92.06 112 GLY A CA 1
ATOM 870 C C . GLY A 1 112 ? -16.861 0.088 1.770 1.00 92.06 112 GLY A C 1
ATOM 871 O O . GLY A 1 112 ? -16.555 0.258 0.586 1.00 92.06 112 GLY A O 1
ATOM 872 N N . GLN A 1 113 ? -16.119 0.569 2.767 1.00 91.25 113 GLN A N 1
ATOM 873 C CA . GLN A 1 113 ? -14.859 1.259 2.524 1.00 91.25 113 GLN A CA 1
ATOM 874 C C . GLN A 1 113 ? -13.779 0.318 1.974 1.00 91.25 113 GLN A C 1
ATOM 876 O O . GLN A 1 113 ? -13.042 0.723 1.075 1.00 91.25 113 GLN A O 1
ATOM 881 N N . GLU A 1 114 ? -13.695 -0.929 2.445 1.00 92.19 114 GLU A N 1
ATOM 882 C CA . GLU A 1 114 ? -12.769 -1.934 1.898 1.00 92.19 114 GLU A CA 1
ATOM 883 C C . GLU A 1 114 ? -13.058 -2.220 0.417 1.00 92.19 114 GLU A C 1
ATOM 885 O O . GLU A 1 114 ? -12.142 -2.180 -0.407 1.00 92.19 114 GLU A O 1
ATOM 890 N N . ALA A 1 115 ? -14.329 -2.398 0.045 1.00 95.31 115 ALA A N 1
ATOM 891 C CA . ALA A 1 115 ? -14.733 -2.582 -1.348 1.00 95.31 115 ALA A CA 1
ATOM 892 C C . ALA A 1 115 ? -14.310 -1.395 -2.231 1.00 95.31 115 ALA A C 1
ATOM 894 O O . ALA A 1 115 ? -13.721 -1.593 -3.295 1.00 95.31 115 ALA A O 1
ATOM 895 N N . ARG A 1 116 ? -14.510 -0.157 -1.757 1.00 96.62 116 ARG A N 1
ATOM 896 C CA . ARG A 1 116 ? -14.082 1.066 -2.465 1.00 96.62 116 ARG A CA 1
ATOM 897 C C . ARG A 1 116 ? -12.565 1.179 -2.598 1.00 96.62 116 ARG A C 1
ATOM 899 O O . ARG A 1 116 ? -12.066 1.690 -3.598 1.00 96.62 116 ARG A O 1
ATOM 906 N N . VAL A 1 117 ? -11.804 0.735 -1.595 1.00 95.44 117 VAL A N 1
ATOM 907 C CA . VAL A 1 117 ? -10.335 0.676 -1.682 1.00 95.44 117 VAL A CA 1
ATOM 908 C C . VAL A 1 117 ? -9.912 -0.300 -2.782 1.00 95.44 117 VAL A C 1
ATOM 910 O O . VAL A 1 117 ? -9.032 0.031 -3.575 1.00 95.44 117 VAL A O 1
ATOM 913 N N . MET A 1 118 ? -10.563 -1.460 -2.869 1.00 97.19 118 MET A N 1
ATOM 914 C CA . MET A 1 118 ? -10.268 -2.484 -3.877 1.00 97.19 118 MET A CA 1
ATOM 915 C C . MET A 1 118 ? -10.686 -2.075 -5.294 1.00 97.19 118 MET A C 1
ATOM 917 O O . MET A 1 118 ? -9.998 -2.417 -6.258 1.00 97.19 118 MET A O 1
ATOM 921 N N . GLU A 1 119 ? -11.778 -1.323 -5.428 1.00 97.88 119 GLU A N 1
ATOM 922 C CA . GLU A 1 119 ? -12.198 -0.705 -6.688 1.00 97.88 119 GLU A CA 1
ATOM 923 C C . GLU A 1 119 ? -11.139 0.285 -7.187 1.00 97.88 119 GLU A C 1
ATOM 925 O O . GLU A 1 119 ? -10.642 0.137 -8.304 1.00 97.88 119 GLU A O 1
ATOM 930 N N . ARG A 1 120 ? -10.697 1.220 -6.330 1.00 97.69 120 ARG A N 1
ATOM 931 C CA . ARG A 1 120 ? -9.622 2.169 -6.675 1.00 97.69 120 ARG A CA 1
ATOM 932 C C . ARG A 1 120 ? -8.309 1.471 -7.022 1.00 97.69 120 ARG A C 1
ATOM 934 O O . ARG A 1 120 ? -7.633 1.892 -7.953 1.00 97.69 120 ARG A O 1
ATOM 941 N N . ALA A 1 121 ? -7.951 0.409 -6.301 1.00 97.38 121 ALA A N 1
ATOM 942 C CA . ALA A 1 121 ? -6.759 -0.382 -6.600 1.00 97.38 121 ALA A CA 1
ATOM 943 C C . ALA A 1 121 ? -6.830 -1.009 -8.003 1.00 97.38 121 ALA A C 1
ATOM 945 O O . ALA A 1 121 ? -5.844 -0.989 -8.732 1.00 97.38 121 ALA A O 1
ATOM 946 N N . GLY A 1 122 ? -8.004 -1.515 -8.400 1.00 97.88 122 GLY A N 1
ATOM 947 C CA . GLY A 1 122 ? -8.234 -2.025 -9.751 1.00 97.88 122 GLY A CA 1
ATOM 948 C C . GLY A 1 122 ? -8.128 -0.945 -10.827 1.00 97.88 122 GLY A C 1
ATOM 949 O O . GLY A 1 122 ? -7.418 -1.148 -11.803 1.00 97.88 122 GLY A O 1
ATOM 950 N N . ALA A 1 123 ? -8.777 0.203 -10.619 1.00 98.06 123 ALA A N 1
ATOM 951 C CA . ALA A 1 123 ? -8.737 1.317 -11.569 1.00 98.06 123 ALA A CA 1
ATOM 952 C C . ALA A 1 123 ? -7.315 1.877 -11.755 1.00 98.06 123 ALA A C 1
ATOM 954 O O . ALA A 1 123 ? -6.902 2.169 -12.872 1.00 98.06 123 ALA A O 1
ATOM 955 N N . ASN A 1 124 ? -6.537 1.982 -10.672 1.00 96.44 124 ASN A N 1
ATOM 956 C CA . ASN A 1 124 ? -5.138 2.399 -10.758 1.00 96.44 124 ASN A CA 1
ATOM 957 C C . ASN A 1 124 ? -4.282 1.366 -11.500 1.00 96.44 124 ASN A C 1
ATOM 959 O O . ASN A 1 124 ? -3.410 1.752 -12.268 1.00 96.44 124 ASN A O 1
ATOM 963 N N . ALA A 1 125 ? -4.527 0.071 -11.290 1.00 97.75 125 ALA A N 1
ATOM 964 C CA . ALA A 1 125 ? -3.787 -0.973 -11.990 1.00 97.75 125 ALA A CA 1
ATOM 965 C C . ALA A 1 125 ? -3.990 -0.892 -13.509 1.00 97.75 125 ALA A C 1
ATOM 967 O O . ALA A 1 125 ? -3.021 -0.922 -14.258 1.00 97.75 125 ALA A O 1
ATOM 968 N N . GLU A 1 126 ? -5.237 -0.700 -13.942 1.00 96.69 126 GLU A N 1
ATOM 969 C CA . GLU A 1 126 ? -5.573 -0.475 -15.351 1.00 96.69 126 GLU A CA 1
ATOM 970 C C . GLU A 1 126 ? -4.911 0.797 -15.897 1.00 96.69 126 GLU A C 1
ATOM 972 O O . GLU A 1 126 ? -4.347 0.781 -16.986 1.00 96.69 126 GLU A O 1
ATOM 977 N N . HIS A 1 127 ? -4.914 1.887 -15.123 1.00 97.56 127 HIS A N 1
ATOM 978 C CA . HIS A 1 127 ? -4.299 3.148 -15.537 1.00 97.56 127 HIS A CA 1
ATOM 979 C C . HIS A 1 127 ? -2.785 3.044 -15.780 1.00 97.56 127 HIS A C 1
ATOM 981 O O . HIS A 1 127 ? -2.270 3.690 -16.689 1.00 97.56 127 HIS A O 1
ATOM 987 N N . PHE A 1 128 ? -2.084 2.246 -14.972 1.00 96.50 128 PHE A N 1
ATOM 988 C CA . PHE A 1 128 ? -0.637 2.042 -15.076 1.00 96.50 128 PHE A CA 1
ATOM 989 C C . PHE A 1 128 ? -0.248 0.793 -15.885 1.00 96.50 128 PHE A C 1
ATOM 991 O O . PHE A 1 128 ? 0.928 0.445 -15.902 1.00 96.50 128 PHE A O 1
ATOM 998 N N . ASP A 1 129 ? -1.209 0.133 -16.543 1.00 97.31 129 ASP A N 1
ATOM 999 C CA . ASP A 1 129 ? -1.010 -1.094 -17.332 1.00 97.31 129 ASP A CA 1
ATOM 1000 C C . ASP A 1 129 ? -0.297 -2.220 -16.551 1.00 97.31 129 ASP A C 1
ATOM 1002 O O . ASP A 1 129 ? 0.610 -2.896 -17.034 1.00 97.31 129 ASP A O 1
ATOM 1006 N N . VAL A 1 130 ? -0.703 -2.415 -15.291 1.00 96.88 130 VAL A N 1
ATOM 1007 C CA . VAL A 1 130 ? -0.203 -3.483 -14.410 1.00 96.88 130 VAL A CA 1
ATOM 1008 C C . VAL A 1 130 ? -1.311 -4.473 -14.054 1.00 96.88 130 VAL A C 1
ATOM 1010 O O . VAL A 1 130 ? -2.498 -4.145 -14.047 1.00 96.88 130 VAL A O 1
ATOM 1013 N N . ASP A 1 131 ? -0.933 -5.707 -13.708 1.00 97.81 131 ASP A N 1
ATOM 1014 C CA . ASP A 1 131 ? -1.897 -6.757 -13.365 1.00 97.81 131 ASP A CA 1
ATOM 1015 C C . ASP A 1 131 ? -2.783 -6.343 -12.171 1.00 97.81 131 ASP A C 1
ATOM 1017 O O . ASP A 1 131 ? -2.336 -6.180 -11.028 1.00 97.81 131 ASP A O 1
ATOM 1021 N N . ALA A 1 132 ? -4.086 -6.212 -12.432 1.00 97.00 132 ALA A N 1
ATOM 1022 C CA . ALA A 1 132 ? -5.058 -5.790 -11.432 1.00 97.00 132 ALA A CA 1
ATOM 1023 C C . ALA A 1 132 ? -5.196 -6.771 -10.259 1.00 97.00 132 ALA A C 1
ATOM 1025 O O . ALA A 1 132 ? -5.508 -6.344 -9.145 1.00 97.00 132 ALA A O 1
ATOM 1026 N N . ASN A 1 133 ? -4.982 -8.072 -10.467 1.00 96.75 133 ASN A N 1
ATOM 1027 C CA . ASN A 1 133 ? -5.005 -9.063 -9.394 1.00 96.75 133 ASN A CA 1
ATOM 1028 C C . ASN A 1 133 ? -3.794 -8.907 -8.475 1.00 96.75 133 ASN A C 1
ATOM 1030 O O . ASN A 1 133 ? -3.973 -8.983 -7.256 1.00 96.75 133 ASN A O 1
ATOM 1034 N N . LEU A 1 134 ? -2.608 -8.637 -9.033 1.00 97.25 134 LEU A N 1
ATOM 1035 C CA . LEU A 1 134 ? -1.392 -8.361 -8.264 1.00 97.25 134 LEU A CA 1
ATOM 1036 C C . LEU A 1 134 ? -1.561 -7.105 -7.403 1.00 97.25 134 LEU A C 1
ATOM 1038 O O . LEU A 1 134 ? -1.389 -7.166 -6.185 1.00 97.25 134 LEU A O 1
ATOM 1042 N N . VAL A 1 135 ? -1.987 -5.988 -8.000 1.00 97.62 135 VAL A N 1
ATOM 1043 C CA . VAL A 1 135 ? -2.211 -4.736 -7.256 1.00 97.62 135 VAL A CA 1
ATOM 1044 C C . VAL A 1 135 ? -3.270 -4.934 -6.172 1.00 97.62 135 VAL A C 1
ATOM 1046 O O . VAL A 1 135 ? -3.059 -4.574 -5.012 1.00 97.62 135 VAL A O 1
ATOM 1049 N N . LYS A 1 136 ? -4.394 -5.586 -6.494 1.00 97.50 136 LYS A N 1
ATOM 1050 C CA . LYS A 1 136 ? -5.420 -5.923 -5.496 1.00 97.50 136 LYS A CA 1
ATOM 1051 C C . LYS A 1 136 ? -4.867 -6.815 -4.382 1.00 97.50 136 LYS A C 1
ATOM 1053 O O . LYS A 1 136 ? -5.274 -6.650 -3.237 1.00 97.50 136 LYS A O 1
ATOM 1058 N N . ALA A 1 137 ? -3.961 -7.752 -4.664 1.00 97.81 137 ALA A N 1
ATOM 1059 C CA . ALA A 1 137 ? -3.335 -8.582 -3.634 1.00 97.81 137 ALA A CA 1
ATOM 1060 C C . ALA A 1 137 ? -2.490 -7.748 -2.661 1.00 97.81 137 ALA A C 1
ATOM 1062 O O . ALA A 1 137 ? -2.663 -7.889 -1.452 1.00 97.81 137 ALA A O 1
ATOM 1063 N N . VAL A 1 138 ? -1.678 -6.812 -3.164 1.00 96.44 138 VAL A N 1
ATOM 1064 C CA . VAL A 1 138 ? -0.920 -5.873 -2.318 1.00 96.44 138 VAL A CA 1
ATOM 1065 C C . VAL A 1 138 ? -1.863 -5.052 -1.435 1.00 96.44 138 VAL A C 1
ATOM 1067 O O . VAL A 1 138 ? -1.672 -4.965 -0.224 1.00 96.44 138 VAL A O 1
ATOM 1070 N N . PHE A 1 139 ? -2.945 -4.512 -2.001 1.00 96.06 139 PHE A N 1
ATOM 1071 C CA . PHE A 1 139 ? -3.922 -3.743 -1.225 1.00 96.06 139 PHE A CA 1
ATOM 1072 C C . PHE A 1 139 ? -4.643 -4.574 -0.157 1.00 96.06 139 PHE A C 1
ATOM 1074 O O . PHE A 1 139 ? -4.915 -4.040 0.919 1.00 96.06 139 PHE A O 1
ATOM 1081 N N . ARG A 1 140 ? -4.902 -5.868 -0.397 1.00 95.56 140 ARG A N 1
ATOM 1082 C CA . ARG A 1 140 ? -5.419 -6.774 0.646 1.00 95.56 140 ARG A CA 1
ATOM 1083 C C . ARG A 1 140 ? -4.440 -6.883 1.808 1.00 95.56 140 ARG A C 1
ATOM 1085 O O . ARG A 1 140 ? -4.863 -6.709 2.943 1.00 95.56 140 ARG A O 1
ATOM 1092 N N . LEU A 1 141 ? -3.149 -7.086 1.538 1.00 94.75 141 LEU A N 1
ATOM 1093 C CA . LEU A 1 141 ? -2.128 -7.137 2.592 1.00 94.75 141 LEU A CA 1
ATOM 1094 C C . LEU A 1 141 ? -2.097 -5.837 3.410 1.00 94.75 141 LEU A C 1
ATOM 1096 O O . LEU A 1 141 ? -2.077 -5.881 4.636 1.00 94.75 141 LEU A O 1
ATOM 1100 N N . LEU A 1 142 ? -2.185 -4.679 2.747 1.00 93.12 142 LEU A N 1
ATOM 1101 C CA . LEU A 1 142 ? -2.213 -3.376 3.420 1.00 93.12 142 LEU A CA 1
ATOM 1102 C C . LEU A 1 142 ? -3.487 -3.139 4.246 1.00 93.12 142 LEU A C 1
ATOM 1104 O O . LEU A 1 142 ? -3.454 -2.398 5.227 1.00 93.12 142 LEU A O 1
ATOM 1108 N N . ILE A 1 143 ? -4.630 -3.696 3.846 1.00 90.50 143 ILE A N 1
ATOM 1109 C CA . ILE A 1 143 ? -5.860 -3.655 4.652 1.00 90.50 143 ILE A CA 1
ATOM 1110 C C . ILE A 1 143 ? -5.705 -4.562 5.876 1.00 90.50 143 ILE A C 1
ATOM 1112 O O . ILE A 1 143 ? -6.004 -4.135 6.989 1.00 90.50 143 ILE A O 1
ATOM 1116 N N . GLU A 1 144 ? -5.207 -5.782 5.681 1.00 87.81 144 GLU A N 1
ATOM 1117 C CA . GLU A 1 144 ? -5.061 -6.764 6.756 1.00 87.81 144 GLU A CA 1
ATOM 1118 C C . GLU A 1 144 ? -4.040 -6.337 7.817 1.00 87.81 144 GLU A C 1
ATOM 1120 O O . GLU A 1 144 ? -4.329 -6.488 9.003 1.00 87.81 144 GLU A O 1
ATOM 1125 N N . LEU A 1 145 ? -2.917 -5.716 7.428 1.00 82.75 145 LEU A N 1
ATOM 1126 C CA . LEU A 1 145 ? -1.943 -5.143 8.370 1.00 82.75 145 LEU A CA 1
ATOM 1127 C C . LEU A 1 145 ? -2.631 -4.235 9.404 1.00 82.75 145 LEU A C 1
ATOM 1129 O O . LEU A 1 145 ? -2.503 -4.437 10.610 1.00 82.75 145 LEU A O 1
ATOM 1133 N N . ASN A 1 146 ? -3.468 -3.319 8.918 1.00 72.19 146 ASN A N 1
ATOM 1134 C CA . ASN A 1 146 ? -4.168 -2.348 9.756 1.00 72.19 146 ASN A CA 1
ATOM 1135 C C . ASN A 1 146 ? -5.285 -2.984 10.608 1.00 72.19 146 ASN A C 1
ATOM 1137 O O . ASN A 1 146 ? -5.655 -2.450 11.650 1.00 72.19 146 ASN A O 1
ATOM 1141 N N . LYS A 1 147 ? -5.835 -4.141 10.211 1.00 74.12 147 LYS A N 1
ATOM 1142 C CA . LYS A 1 147 ? -6.806 -4.880 11.040 1.00 74.12 147 LYS A CA 1
ATOM 1143 C C . LYS A 1 147 ? -6.135 -5.604 12.206 1.00 74.12 147 LYS A C 1
ATOM 1145 O O . LYS A 1 147 ? -6.758 -5.747 13.258 1.00 74.12 147 LYS A O 1
ATOM 1150 N N . VAL A 1 148 ? -4.913 -6.105 12.018 1.00 61.69 148 VAL A N 1
ATOM 1151 C CA . VAL A 1 148 ? -4.168 -6.823 13.064 1.00 61.69 148 VAL A CA 1
ATOM 1152 C C . VAL A 1 148 ? -3.730 -5.859 14.165 1.00 61.69 148 VAL A C 1
ATOM 1154 O O . VAL A 1 148 ? -3.968 -6.153 15.336 1.00 61.69 148 VAL A O 1
ATOM 1157 N N . GLU A 1 149 ? -3.205 -4.687 13.807 1.00 59.44 149 GLU A N 1
ATOM 1158 C CA . GLU A 1 149 ? -2.814 -3.644 14.771 1.00 59.44 149 GLU A CA 1
ATOM 1159 C C . GLU A 1 149 ? -4.010 -3.170 15.617 1.00 59.44 149 GLU A C 1
ATOM 1161 O O . GLU A 1 149 ? -3.929 -3.088 16.844 1.00 59.44 149 GLU A O 1
ATOM 1166 N N . GLN A 1 150 ? -5.188 -3.015 15.004 1.00 57.94 150 GLN A N 1
ATOM 1167 C CA . GLN A 1 150 ? -6.425 -2.673 15.719 1.00 57.94 150 GLN A CA 1
ATOM 1168 C C . GLN A 1 150 ? -6.916 -3.750 16.698 1.00 57.94 150 GLN A C 1
ATOM 1170 O O . GLN A 1 150 ? -7.685 -3.434 17.605 1.00 57.94 150 GLN A O 1
ATOM 1175 N N . ARG A 1 151 ? -6.539 -5.023 16.521 1.00 59.66 151 ARG A N 1
ATOM 1176 C CA . ARG A 1 151 ? -6.892 -6.097 17.469 1.00 59.66 151 ARG A CA 1
ATOM 1177 C C . ARG A 1 151 ? -5.930 -6.169 18.648 1.00 59.66 151 ARG A C 1
ATOM 1179 O O . ARG A 1 151 ? -6.347 -6.629 19.702 1.00 59.66 151 ARG A O 1
ATOM 1186 N N . GLN A 1 152 ? -4.678 -5.757 18.458 1.00 56.41 152 GLN A N 1
ATOM 1187 C CA . GLN A 1 152 ? -3.656 -5.768 19.507 1.00 56.41 152 GLN A CA 1
ATOM 1188 C C . GLN A 1 152 ? -3.770 -4.565 20.451 1.00 56.41 152 GLN A C 1
ATOM 1190 O O . GLN A 1 152 ? -3.442 -4.693 21.623 1.00 56.41 152 GLN A O 1
ATOM 1195 N N . ASN A 1 153 ? -4.293 -3.434 19.964 1.00 51.56 153 ASN A N 1
ATOM 1196 C CA . ASN A 1 153 ? -4.510 -2.216 20.757 1.00 51.56 153 ASN A CA 1
ATOM 1197 C C . ASN A 1 153 ? -5.904 -2.133 21.424 1.00 51.56 153 ASN A C 1
ATOM 1199 O O . ASN A 1 153 ? -6.331 -1.045 21.811 1.00 51.56 153 ASN A O 1
ATOM 1203 N N . ARG A 1 154 ? -6.628 -3.256 21.529 1.00 53.69 154 ARG A N 1
ATOM 1204 C CA . ARG A 1 154 ? -7.871 -3.384 22.314 1.00 53.69 154 ARG A CA 1
ATOM 1205 C C . ARG A 1 154 ? -7.576 -3.939 23.697 1.00 53.69 154 ARG A C 1
ATOM 1207 O O . ARG A 1 154 ? -8.237 -3.469 24.646 1.00 53.69 154 ARG A O 1
#

Radius of gyration: 32.17 Å; Cα contacts (8 Å, |Δi|>4): 36; chains: 1; bounding box: 91×47×46 Å

Mean predicted aligned error: 18.6 Å

pLDDT: mean 70.57, std 24.41, range [32.28, 98.5]